Protein AF-A0A1Q9VXJ2-F1 (afdb_monomer_lite)

Sequence (133 aa):
MYPGYPAPPPSTKKKVVAALLAFFLGGTGAHNFYIGNKGCAIAQLIFLIVTWVIVIVGYSLAIAGTGTEMVRTYSGDTYYVDEDADMIIGGGLLAILGYLMMGALWIWTMVEFIMILTSSGRYGRDREGYMLV

Foldseek 3Di:
DDPDDDDDPADPAALVVLLVCLVPVVQQLVSCVSLPVVVVNVVSNVLSVVLVVQLVQLVVQLVVQCDFDWDQDPVRDTDTDHGPVCSNVSSPVSNVVSVVSSVVSVVVSVVVSVCSVVCDDPNQAGPVRHGHD

Structure (mmCIF, N/CA/C/O backbone):
data_AF-A0A1Q9VXJ2-F1
#
_entry.id   AF-A0A1Q9VXJ2-F1
#
loop_
_atom_site.group_PDB
_atom_site.id
_atom_site.type_symbol
_atom_site.label_atom_id
_atom_site.label_alt_id
_atom_site.label_comp_id
_atom_site.label_asym_id
_atom_site.label_entity_id
_atom_site.label_seq_id
_atom_site.pdbx_PDB_ins_code
_atom_site.Cartn_x
_atom_site.Cartn_y
_atom_site.Cartn_z
_atom_site.occupancy
_atom_site.B_iso_or_equiv
_atom_site.auth_seq_id
_atom_site.auth_comp_id
_atom_site.auth_asym_id
_atom_site.auth_atom_id
_atom_site.pdbx_PDB_model_num
ATOM 1 N N . MET A 1 1 ? -19.678 -6.473 43.351 1.00 48.91 1 MET A N 1
ATOM 2 C CA . MET A 1 1 ? -20.138 -5.418 42.422 1.00 48.91 1 MET A CA 1
ATOM 3 C C . MET A 1 1 ? -20.196 -4.130 43.223 1.00 48.91 1 MET A C 1
ATOM 5 O O . MET A 1 1 ? -20.900 -4.123 44.221 1.00 48.91 1 MET A O 1
ATOM 9 N N . TYR A 1 2 ? -19.393 -3.115 42.893 1.00 52.03 2 TYR A N 1
ATOM 10 C CA . TYR A 1 2 ? -19.398 -1.850 43.639 1.00 52.03 2 TYR A CA 1
ATOM 11 C C . TYR A 1 2 ? -20.665 -1.065 43.249 1.00 52.03 2 TYR A C 1
ATOM 13 O O . TYR A 1 2 ? -20.823 -0.769 42.061 1.00 52.03 2 TYR A O 1
ATOM 21 N N . PRO A 1 3 ? -21.588 -0.759 44.177 1.00 62.53 3 PRO A N 1
ATOM 22 C CA . PRO A 1 3 ? -22.745 0.072 43.870 1.00 62.53 3 PRO A CA 1
ATOM 23 C C . PRO A 1 3 ? -22.271 1.515 43.653 1.00 62.53 3 PRO A C 1
ATOM 25 O O . PRO A 1 3 ? -21.675 2.093 44.558 1.00 62.53 3 PRO A O 1
ATOM 28 N N . GLY A 1 4 ? -22.518 2.093 42.472 1.00 69.19 4 GLY A N 1
ATOM 29 C CA . GLY A 1 4 ? -22.418 3.546 42.276 1.00 69.19 4 GLY A CA 1
ATOM 30 C C . GLY A 1 4 ? -21.458 4.073 41.207 1.00 69.19 4 GLY A C 1
ATOM 31 O O . GLY A 1 4 ? -21.346 5.289 41.098 1.00 69.19 4 GLY A O 1
ATOM 32 N N . TYR A 1 5 ? -20.799 3.239 40.394 1.00 60.28 5 TYR A N 1
ATOM 33 C CA . TYR A 1 5 ? -20.117 3.774 39.207 1.00 60.28 5 TYR A CA 1
ATOM 34 C C . TYR A 1 5 ? -21.132 3.915 38.059 1.00 60.28 5 TYR A C 1
ATOM 36 O O . TYR A 1 5 ? -21.711 2.898 37.660 1.00 60.28 5 TYR A O 1
ATOM 44 N N . PRO A 1 6 ? -21.391 5.130 37.537 1.00 61.81 6 PRO A N 1
ATOM 45 C CA . PRO A 1 6 ? -22.205 5.281 36.340 1.00 61.81 6 PRO A CA 1
ATOM 46 C C . PRO A 1 6 ? -21.567 4.469 35.213 1.00 61.81 6 PRO A C 1
ATOM 48 O O . PRO A 1 6 ? -20.341 4.455 35.071 1.00 61.81 6 PRO A O 1
ATOM 51 N N . ALA A 1 7 ? -22.389 3.763 34.431 1.00 63.47 7 ALA A N 1
ATOM 52 C CA . ALA A 1 7 ? -21.898 3.096 33.233 1.00 63.47 7 ALA A CA 1
ATOM 53 C C . ALA A 1 7 ? -21.135 4.137 32.390 1.00 63.47 7 ALA A C 1
ATOM 55 O O . ALA A 1 7 ? -21.670 5.234 32.191 1.00 63.47 7 ALA A O 1
ATOM 56 N N . PRO A 1 8 ? -19.900 3.839 31.938 1.00 60.91 8 PRO A N 1
ATOM 57 C CA . PRO A 1 8 ? -19.153 4.740 31.072 1.00 60.91 8 PRO A CA 1
ATOM 58 C C . PRO A 1 8 ? -20.067 5.176 29.918 1.00 60.91 8 PRO A C 1
ATOM 60 O O . PRO A 1 8 ? -20.708 4.294 29.332 1.00 60.91 8 PRO A O 1
ATOM 63 N N . PRO A 1 9 ? -20.206 6.482 29.620 1.00 61.56 9 PRO A N 1
ATOM 64 C CA . PRO A 1 9 ? -21.082 6.926 28.547 1.00 61.56 9 PRO A CA 1
ATOM 65 C C . PRO A 1 9 ? -20.769 6.161 27.252 1.00 61.56 9 PRO A C 1
ATOM 67 O O . PRO A 1 9 ? -19.601 5.915 26.953 1.00 61.56 9 PRO A O 1
ATOM 70 N N . PRO A 1 10 ? -21.790 5.724 26.496 1.00 60.91 10 PRO A N 1
ATOM 71 C CA . PRO A 1 10 ? -21.563 5.054 25.224 1.00 60.91 10 PRO A CA 1
ATOM 72 C C . PRO A 1 10 ? -20.711 5.944 24.314 1.00 60.91 10 PRO A C 1
ATOM 74 O O . PRO A 1 10 ? -20.933 7.154 24.253 1.00 60.91 10 PRO A O 1
ATOM 77 N N . SER A 1 11 ? -19.749 5.347 23.605 1.00 64.75 11 SER A N 1
ATOM 78 C CA . SER A 1 11 ? -18.901 6.086 22.671 1.00 64.75 11 SER A CA 1
ATOM 79 C C . SER A 1 11 ? -19.758 6.839 21.652 1.00 64.75 11 SER A C 1
ATOM 81 O O . SER A 1 11 ? -20.681 6.278 21.054 1.00 64.75 11 SER A O 1
ATOM 83 N N . THR A 1 12 ? -19.420 8.102 21.393 1.00 67.25 12 THR A N 1
ATOM 84 C CA . THR A 1 12 ? -20.049 8.899 20.328 1.00 67.25 12 THR A CA 1
ATOM 85 C C . THR A 1 12 ? -19.692 8.362 18.932 1.00 67.25 12 THR A C 1
ATOM 87 O O . THR A 1 12 ? -20.361 8.685 17.948 1.00 67.25 12 THR A O 1
ATOM 90 N N . LYS A 1 13 ? -18.651 7.523 18.814 1.00 65.12 13 LYS A N 1
ATOM 91 C CA . LYS A 1 13 ? -18.188 6.966 17.538 1.00 65.12 13 LYS A CA 1
ATOM 92 C C . LYS A 1 13 ? -18.946 5.688 17.182 1.00 65.12 13 LYS A C 1
ATOM 94 O O . LYS A 1 13 ? -19.129 4.802 18.011 1.00 65.12 13 LYS A O 1
ATOM 99 N N . LYS A 1 14 ? -19.365 5.587 15.918 1.00 77.56 14 LYS A N 1
ATOM 100 C CA . LYS A 1 14 ? -20.172 4.468 15.409 1.00 77.56 14 LYS A CA 1
ATOM 101 C C . LYS A 1 14 ? -19.299 3.395 14.771 1.00 77.56 14 LYS A C 1
ATOM 103 O O . LYS A 1 14 ? -18.489 3.700 13.893 1.00 77.56 14 LYS A O 1
ATOM 108 N N . LYS A 1 15 ? -19.534 2.131 15.135 1.00 77.88 15 LYS A N 1
ATOM 109 C CA . LYS A 1 15 ? -18.842 0.963 14.549 1.00 77.88 15 LYS A CA 1
ATOM 110 C C . LYS A 1 15 ? -19.021 0.860 13.040 1.00 77.88 15 LYS A C 1
ATOM 112 O O . LYS A 1 15 ? -18.073 0.583 12.314 1.00 77.88 15 LYS A O 1
ATOM 117 N N . VAL A 1 16 ? -20.235 1.135 12.569 1.00 82.19 16 VAL A N 1
ATOM 118 C CA . VAL A 1 16 ? -20.591 1.042 11.147 1.00 82.19 16 VAL A CA 1
ATOM 119 C C . VAL A 1 16 ? -19.761 2.009 10.304 1.00 82.19 16 VAL A C 1
ATOM 121 O O . VAL A 1 16 ? -19.263 1.624 9.254 1.00 82.19 16 VAL A O 1
ATOM 124 N N . VAL A 1 17 ? -19.536 3.236 10.785 1.00 84.06 17 VAL A N 1
ATOM 125 C CA . VAL A 1 17 ? -18.710 4.225 10.073 1.00 84.06 17 VAL A CA 1
ATOM 126 C C . VAL A 1 17 ? -17.261 3.748 9.982 1.00 84.06 17 VAL A C 1
ATOM 128 O O . VAL A 1 17 ? -16.656 3.838 8.918 1.00 84.06 17 VAL A O 1
ATOM 131 N N . ALA A 1 18 ? -16.722 3.177 11.062 1.00 84.81 18 ALA A N 1
ATOM 132 C CA . ALA A 1 18 ? -15.377 2.610 11.066 1.00 84.81 18 ALA A CA 1
ATOM 133 C C . ALA A 1 18 ? -15.242 1.411 10.108 1.00 84.81 18 ALA A C 1
ATOM 135 O O . ALA A 1 18 ? -14.252 1.316 9.388 1.00 84.81 18 ALA A O 1
ATOM 136 N N . ALA A 1 19 ? -16.245 0.530 10.062 1.00 84.00 19 ALA A N 1
ATOM 137 C CA . ALA A 1 19 ? -16.269 -0.625 9.168 1.00 84.00 19 ALA A CA 1
ATOM 138 C C . ALA A 1 19 ? -16.373 -0.204 7.693 1.00 84.00 19 ALA A C 1
ATOM 140 O O . ALA A 1 19 ? -15.625 -0.702 6.857 1.00 84.00 19 ALA A O 1
ATOM 141 N N . LEU A 1 20 ? -17.239 0.763 7.373 1.00 84.81 20 LEU A N 1
ATOM 142 C CA . LEU A 1 20 ? -17.337 1.328 6.024 1.00 84.81 20 LEU A CA 1
ATOM 143 C C . LEU A 1 20 ? -16.018 1.982 5.600 1.00 84.81 20 LEU A C 1
ATOM 145 O O . LEU A 1 20 ? -15.554 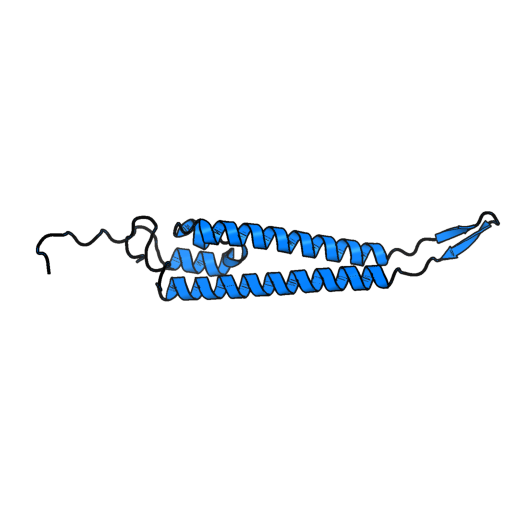1.766 4.483 1.00 84.81 20 LEU A O 1
ATOM 149 N N . LEU A 1 21 ? -15.375 2.726 6.504 1.00 84.50 21 LEU A N 1
ATOM 150 C CA . LEU A 1 21 ? -14.083 3.350 6.230 1.00 84.50 21 LEU A CA 1
ATOM 151 C C . LEU A 1 21 ? -12.975 2.305 6.028 1.00 84.50 21 LEU A C 1
ATOM 153 O O . LEU A 1 21 ? -12.123 2.492 5.168 1.00 84.50 21 LEU A O 1
ATOM 157 N N . ALA A 1 22 ? -13.009 1.189 6.759 1.00 85.06 22 ALA A N 1
ATOM 158 C CA . ALA A 1 22 ? -12.068 0.085 6.577 1.00 85.06 22 ALA A CA 1
ATOM 159 C C . ALA A 1 22 ? -12.309 -0.681 5.264 1.00 85.06 22 ALA A C 1
ATOM 161 O O . ALA A 1 22 ? -11.355 -1.133 4.643 1.00 85.06 22 ALA A O 1
ATO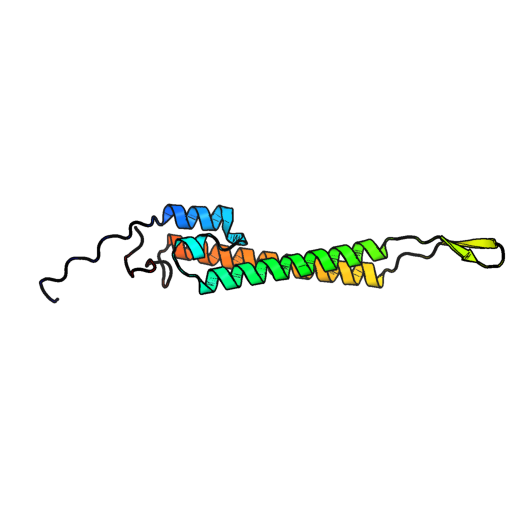M 162 N N . PHE A 1 23 ? -13.555 -0.797 4.798 1.00 83.44 23 PHE A N 1
ATOM 163 C CA . PHE A 1 23 ? -13.861 -1.450 3.523 1.00 83.44 23 PHE A CA 1
ATOM 164 C C . PHE A 1 23 ? -13.476 -0.583 2.314 1.00 83.44 23 PHE A C 1
ATOM 166 O O . PHE A 1 23 ? -12.792 -1.050 1.410 1.00 83.44 23 PHE A O 1
ATOM 173 N N . PHE A 1 24 ? -13.879 0.693 2.302 1.00 81.25 24 PHE A N 1
ATOM 174 C CA . PHE A 1 24 ? -13.643 1.586 1.160 1.00 81.25 24 PHE A CA 1
ATOM 175 C C . PHE A 1 24 ? -12.263 2.251 1.170 1.00 81.25 24 PHE A C 1
ATOM 177 O O . PHE A 1 24 ? -11.729 2.581 0.115 1.00 81.25 24 PHE A O 1
ATOM 184 N N . LEU A 1 25 ? -11.684 2.461 2.352 1.00 80.12 25 LEU A N 1
ATOM 185 C CA . LEU A 1 25 ? -10.436 3.199 2.549 1.00 80.12 25 LEU A CA 1
ATOM 186 C C . LEU A 1 25 ? -9.397 2.391 3.340 1.00 80.12 25 LEU A C 1
ATOM 188 O O . LEU A 1 25 ? -8.394 2.958 3.783 1.00 80.12 25 LEU A O 1
ATOM 192 N N . GLY A 1 26 ? -9.601 1.076 3.483 1.00 73.69 26 GLY A N 1
ATOM 193 C CA . GLY A 1 26 ? -8.724 0.180 4.241 1.00 73.69 26 GLY A CA 1
ATOM 194 C C . GLY A 1 26 ? -7.271 0.290 3.819 1.00 73.69 26 GLY A C 1
ATOM 195 O O . GLY A 1 26 ? -6.404 0.439 4.675 1.00 73.69 26 GLY A O 1
ATOM 196 N N . GLY A 1 27 ? -7.017 0.376 2.510 1.00 75.62 27 GLY A N 1
ATOM 197 C CA . GLY A 1 27 ? -5.673 0.536 1.954 1.00 75.62 27 GLY A CA 1
ATOM 198 C C . GLY A 1 27 ? -4.884 1.742 2.492 1.00 75.62 27 GLY A C 1
ATOM 199 O O . GLY A 1 27 ? -3.661 1.742 2.451 1.00 75.62 27 GLY A O 1
ATOM 200 N N . THR A 1 28 ? -5.561 2.759 3.031 1.00 80.56 28 THR A N 1
ATOM 201 C CA . THR A 1 28 ? -4.925 3.974 3.574 1.00 80.56 28 THR A CA 1
ATOM 202 C C . THR A 1 28 ? -4.786 3.978 5.098 1.00 80.56 28 THR A C 1
ATOM 204 O O . THR A 1 28 ? -4.070 4.817 5.641 1.00 80.56 28 THR A O 1
ATOM 207 N N . GLY A 1 29 ? -5.482 3.083 5.807 1.00 80.12 29 GLY A N 1
ATOM 208 C CA . GLY A 1 29 ? -5.521 3.067 7.27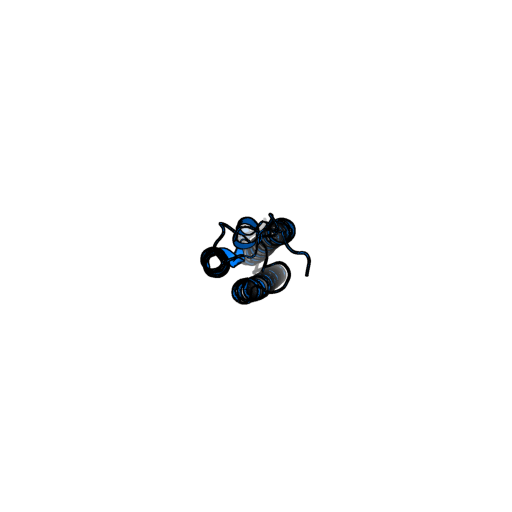3 1.00 80.12 29 GLY A CA 1
ATOM 209 C C . GLY A 1 29 ? -6.390 4.155 7.919 1.00 80.12 29 GLY A C 1
ATOM 210 O O . GLY A 1 29 ? -6.295 4.393 9.127 1.00 80.12 29 GLY A O 1
ATOM 211 N N . ALA A 1 30 ? -7.263 4.825 7.159 1.00 82.44 30 ALA A N 1
ATOM 212 C CA . ALA A 1 30 ? -8.134 5.887 7.673 1.00 82.44 30 ALA A CA 1
ATOM 213 C C . ALA A 1 30 ? -9.073 5.426 8.807 1.00 82.44 30 ALA A C 1
ATOM 215 O O . ALA A 1 30 ? -9.352 6.190 9.736 1.00 82.44 30 ALA A O 1
ATOM 216 N N . HIS A 1 31 ? -9.513 4.164 8.790 1.00 85.88 31 HIS A N 1
ATOM 217 C CA . HIS A 1 31 ? -10.304 3.565 9.873 1.00 85.88 31 HIS A CA 1
ATOM 218 C C . HIS A 1 31 ? -9.553 3.538 11.201 1.00 85.88 31 HIS A C 1
ATOM 220 O O . HIS A 1 31 ? -10.132 3.856 12.237 1.00 85.88 31 HIS A O 1
ATOM 226 N N . ASN A 1 32 ? -8.250 3.267 11.184 1.00 84.31 32 ASN A N 1
ATOM 227 C CA . ASN A 1 32 ? -7.434 3.272 12.393 1.00 84.31 32 ASN A CA 1
ATOM 228 C C . ASN A 1 32 ? -7.292 4.687 12.982 1.00 84.31 32 ASN A C 1
ATOM 230 O O . ASN A 1 32 ? -7.340 4.851 14.205 1.00 84.31 32 ASN A O 1
ATOM 234 N N . PHE A 1 33 ? -7.229 5.727 12.143 1.00 84.50 33 PHE A N 1
ATOM 235 C CA . PHE A 1 33 ? -7.289 7.121 12.604 1.00 84.50 33 PHE A CA 1
ATOM 236 C C . PHE A 1 33 ? -8.653 7.482 13.206 1.00 84.50 33 PHE A C 1
ATOM 238 O O . PHE A 1 33 ? -8.704 8.154 14.239 1.00 84.50 33 PHE A O 1
ATOM 245 N N . TYR A 1 34 ? -9.749 6.999 12.611 1.00 81.31 34 TYR A N 1
ATOM 246 C CA . TYR A 1 34 ? -11.108 7.262 13.089 1.00 81.31 34 TYR A CA 1
ATOM 247 C C . TYR A 1 34 ? -11.341 6.711 14.503 1.00 81.31 34 TYR A C 1
ATOM 249 O O . TYR A 1 34 ? -11.884 7.409 15.365 1.00 81.31 34 TYR A O 1
ATOM 257 N N . ILE A 1 35 ? -10.870 5.493 14.773 1.00 80.12 35 ILE A N 1
ATOM 258 C CA . ILE A 1 35 ? -11.052 4.813 16.066 1.00 80.12 35 ILE A CA 1
ATOM 259 C C . ILE A 1 35 ? -10.009 5.283 17.105 1.00 80.12 35 ILE A C 1
ATOM 261 O O . ILE A 1 35 ? -10.186 5.106 18.307 1.00 80.12 35 ILE A O 1
ATOM 265 N N . GLY A 1 36 ? -8.948 5.970 16.662 1.00 76.19 36 GLY A N 1
ATOM 266 C CA . GLY A 1 36 ? -7.905 6.543 17.520 1.00 76.19 36 GLY A CA 1
ATOM 267 C C . GLY A 1 36 ? -6.668 5.657 17.699 1.00 76.19 36 GLY A C 1
ATOM 268 O O . GLY A 1 36 ? -5.778 6.008 18.478 1.00 76.19 36 GLY A O 1
ATOM 269 N N . ASN A 1 37 ? -6.565 4.557 16.951 1.00 80.19 37 ASN A N 1
ATOM 270 C CA . ASN A 1 37 ? -5.421 3.650 16.939 1.00 80.19 37 ASN A CA 1
ATOM 271 C C . ASN A 1 37 ? -4.314 4.158 15.992 1.00 80.19 37 ASN A C 1
ATOM 273 O O . ASN A 1 37 ? -4.080 3.626 14.907 1.00 80.19 37 ASN A O 1
ATOM 277 N N . LYS A 1 38 ? -3.624 5.226 16.408 1.00 80.19 38 LYS A N 1
ATOM 278 C CA . LYS A 1 38 ? -2.645 5.940 15.564 1.00 80.19 38 LYS A CA 1
ATOM 279 C C . LYS A 1 38 ? -1.428 5.098 15.173 1.00 80.19 38 LYS A C 1
ATOM 281 O O . LYS A 1 38 ? -0.875 5.315 14.104 1.00 80.19 38 LYS A O 1
ATOM 286 N N . GLY A 1 39 ? -1.007 4.160 16.025 1.00 79.88 39 GLY A N 1
ATOM 287 C CA . GLY A 1 39 ? 0.178 3.333 15.771 1.00 79.88 39 GLY A CA 1
ATOM 288 C C . GLY A 1 39 ? 0.007 2.456 14.530 1.00 79.88 39 GLY A C 1
ATOM 289 O O . GLY A 1 39 ? 0.818 2.528 13.609 1.00 79.88 39 GLY A O 1
ATOM 290 N N . CYS A 1 40 ? -1.093 1.697 14.467 1.00 83.75 40 CYS A N 1
ATOM 291 C CA . CYS A 1 40 ? -1.424 0.881 13.294 1.00 83.75 40 CYS A CA 1
ATOM 292 C C . CYS A 1 40 ? -1.692 1.744 12.052 1.00 83.75 40 CYS A C 1
ATOM 294 O O . CYS A 1 40 ? -1.256 1.384 10.964 1.00 83.75 40 CYS A O 1
ATOM 296 N N . ALA A 1 41 ? -2.331 2.906 12.220 1.00 85.06 41 ALA A N 1
ATOM 297 C CA . ALA A 1 41 ? -2.618 3.818 11.115 1.00 85.06 41 ALA A CA 1
ATOM 298 C C . ALA A 1 41 ? -1.340 4.356 10.439 1.00 85.06 41 ALA A C 1
ATOM 300 O O . ALA A 1 41 ? -1.225 4.354 9.216 1.00 85.06 41 ALA A O 1
ATOM 301 N N . ILE A 1 42 ? -0.348 4.773 11.235 1.00 88.75 42 ILE A N 1
ATOM 302 C CA . ILE A 1 42 ? 0.941 5.261 10.721 1.00 88.75 42 ILE A CA 1
ATOM 303 C C . ILE A 1 42 ? 1.732 4.122 10.069 1.00 88.75 42 ILE A C 1
ATOM 305 O O . ILE A 1 42 ? 2.298 4.316 8.996 1.00 88.75 42 ILE A O 1
ATOM 309 N N . ALA A 1 43 ? 1.745 2.932 10.677 1.00 90.25 43 ALA A N 1
ATOM 310 C CA . ALA A 1 43 ? 2.416 1.769 10.100 1.00 90.25 43 ALA A CA 1
ATOM 311 C C . ALA A 1 43 ? 1.841 1.407 8.719 1.00 90.25 43 ALA A C 1
ATOM 313 O O . ALA A 1 43 ? 2.604 1.177 7.784 1.00 90.25 43 ALA A O 1
ATOM 314 N N . GLN A 1 44 ? 0.513 1.430 8.571 1.00 90.94 44 GLN A N 1
ATOM 315 C CA . GLN A 1 44 ? -0.153 1.199 7.287 1.00 90.94 44 GLN A CA 1
ATOM 316 C C . GLN A 1 44 ? 0.185 2.266 6.252 1.00 90.94 44 GLN A C 1
ATOM 318 O O . GLN A 1 44 ? 0.452 1.925 5.105 1.00 90.94 44 GLN A O 1
ATOM 323 N N . LEU A 1 45 ? 0.235 3.538 6.651 1.00 91.62 45 LEU A N 1
ATOM 324 C CA . LEU A 1 45 ? 0.592 4.618 5.738 1.00 91.62 45 LEU A CA 1
ATOM 325 C C . LEU A 1 45 ? 2.033 4.478 5.227 1.00 91.62 45 LEU A C 1
ATOM 327 O O . LEU A 1 45 ? 2.275 4.604 4.030 1.00 91.62 45 LEU A O 1
ATOM 331 N N . ILE A 1 46 ? 2.986 4.173 6.114 1.00 93.38 46 ILE A N 1
ATOM 332 C CA . ILE A 1 46 ? 4.385 3.938 5.728 1.00 93.38 46 ILE A CA 1
ATOM 333 C C . ILE A 1 46 ? 4.476 2.728 4.799 1.00 93.38 46 ILE A C 1
ATOM 335 O O . ILE A 1 46 ? 5.116 2.811 3.754 1.00 93.38 46 ILE A O 1
ATOM 339 N N . PHE A 1 47 ? 3.807 1.625 5.142 1.00 93.00 47 PHE A N 1
ATOM 340 C CA . PHE A 1 47 ? 3.809 0.421 4.315 1.00 93.00 47 PHE A CA 1
ATOM 341 C C . PHE A 1 47 ? 3.213 0.690 2.927 1.00 93.00 47 PHE A C 1
ATOM 343 O O . PHE A 1 47 ? 3.775 0.253 1.924 1.00 93.00 47 PHE A O 1
ATOM 350 N N . LEU A 1 48 ? 2.122 1.459 2.849 1.00 92.81 48 LEU A N 1
ATOM 351 C CA . LEU A 1 48 ? 1.510 1.882 1.591 1.00 92.81 48 LEU A CA 1
ATOM 352 C C . LEU A 1 48 ? 2.497 2.696 0.743 1.00 92.81 48 LEU A C 1
ATOM 354 O O . LEU A 1 48 ? 2.693 2.382 -0.428 1.00 92.81 48 LEU A O 1
ATOM 358 N N . ILE A 1 49 ? 3.143 3.707 1.331 1.00 95.12 49 ILE A N 1
ATOM 359 C CA . ILE A 1 49 ? 4.115 4.559 0.628 1.00 95.12 49 ILE A CA 1
ATOM 360 C C . ILE A 1 49 ? 5.286 3.721 0.106 1.00 95.12 49 ILE A C 1
ATOM 362 O O . ILE A 1 49 ? 5.631 3.817 -1.068 1.00 95.12 49 ILE A O 1
ATOM 366 N N . VAL A 1 50 ? 5.865 2.865 0.951 1.00 96.25 50 VAL A N 1
ATOM 367 C CA . VAL A 1 50 ? 6.970 1.974 0.567 1.00 96.25 50 VAL A CA 1
ATOM 368 C C . VAL A 1 50 ? 6.551 1.050 -0.576 1.00 96.25 50 VAL A C 1
ATOM 370 O O . VAL A 1 50 ? 7.295 0.890 -1.540 1.00 96.25 50 VAL A O 1
ATOM 373 N N . THR A 1 51 ? 5.341 0.494 -0.510 1.00 95.00 51 THR A N 1
ATOM 374 C CA . THR A 1 51 ? 4.802 -0.372 -1.565 1.00 95.00 51 THR A CA 1
ATOM 375 C C . THR A 1 51 ? 4.698 0.375 -2.895 1.00 95.00 51 THR A C 1
ATOM 377 O O . THR A 1 51 ? 5.160 -0.131 -3.915 1.00 95.00 51 THR A O 1
ATOM 380 N N . TRP A 1 52 ? 4.164 1.600 -2.898 1.00 95.81 52 TRP A N 1
ATOM 381 C CA . TRP A 1 52 ? 4.086 2.416 -4.113 1.00 95.81 52 TRP A CA 1
ATOM 382 C C . TRP A 1 52 ? 5.460 2.769 -4.680 1.00 95.81 52 TRP A C 1
ATOM 384 O O . TRP A 1 52 ? 5.638 2.703 -5.892 1.00 95.81 52 TRP A O 1
ATOM 394 N N . VAL A 1 53 ? 6.442 3.088 -3.832 1.00 97.56 53 VAL A N 1
ATOM 395 C CA . VAL A 1 53 ? 7.818 3.350 -4.281 1.00 97.56 53 VAL A CA 1
ATOM 396 C C . VAL A 1 53 ? 8.402 2.123 -4.978 1.00 97.56 53 VAL A C 1
ATOM 398 O O . VAL A 1 53 ? 8.926 2.250 -6.080 1.00 97.56 53 VAL A O 1
ATOM 401 N N . ILE A 1 54 ? 8.264 0.932 -4.390 1.00 97.06 54 ILE A N 1
ATOM 402 C CA . ILE A 1 54 ? 8.770 -0.318 -4.979 1.00 97.06 54 ILE A CA 1
ATOM 403 C C . ILE A 1 54 ? 8.101 -0.601 -6.329 1.00 97.06 54 ILE A C 1
ATOM 405 O O . ILE A 1 54 ? 8.792 -0.915 -7.296 1.00 97.06 54 ILE A O 1
ATOM 409 N N . VAL A 1 55 ? 6.775 -0.446 -6.419 1.00 97.00 55 VAL A N 1
ATOM 410 C CA . VAL A 1 55 ? 6.027 -0.649 -7.671 1.00 97.00 55 VAL A CA 1
ATOM 411 C C . VAL A 1 55 ? 6.479 0.339 -8.748 1.00 97.00 55 VAL A C 1
ATOM 413 O O . VAL A 1 55 ? 6.766 -0.076 -9.868 1.00 97.00 55 VAL A O 1
ATOM 416 N N . ILE A 1 56 ? 6.585 1.631 -8.419 1.00 97.38 56 ILE A N 1
ATOM 417 C CA . ILE A 1 56 ? 7.009 2.673 -9.367 1.00 97.38 56 ILE A CA 1
ATOM 418 C C . ILE A 1 56 ? 8.430 2.400 -9.862 1.00 97.38 56 ILE A C 1
ATOM 420 O O . ILE A 1 56 ? 8.672 2.447 -11.066 1.00 97.38 56 ILE A O 1
ATOM 424 N N . VAL A 1 57 ? 9.354 2.073 -8.955 1.00 97.56 57 VAL A N 1
ATOM 425 C CA . VAL A 1 57 ? 10.740 1.756 -9.321 1.00 97.56 57 VAL A CA 1
ATOM 426 C C . VAL A 1 57 ? 10.783 0.515 -10.214 1.00 97.56 57 VAL A C 1
ATOM 428 O O . VAL A 1 57 ? 11.399 0.565 -11.276 1.00 97.56 57 VAL A O 1
ATOM 431 N N . GLY A 1 58 ? 10.069 -0.555 -9.854 1.00 96.75 58 GLY A N 1
ATOM 432 C CA . GLY A 1 58 ? 9.989 -1.777 -10.658 1.00 96.75 58 GLY A CA 1
ATOM 433 C C . GLY A 1 58 ? 9.486 -1.521 -12.077 1.00 96.75 58 GLY A C 1
ATOM 434 O O . GLY A 1 58 ? 10.147 -1.897 -13.043 1.00 96.75 58 GLY A O 1
ATOM 435 N N . TYR A 1 59 ? 8.374 -0.795 -12.221 1.00 95.69 59 TYR A N 1
ATOM 436 C CA . TYR A 1 59 ? 7.857 -0.425 -13.540 1.00 95.69 59 TYR A CA 1
ATOM 437 C C . TYR A 1 59 ? 8.803 0.487 -14.317 1.00 95.69 59 TYR A C 1
ATOM 439 O O . TYR A 1 59 ? 8.967 0.293 -15.517 1.00 95.69 59 TYR A O 1
ATOM 447 N N . SER A 1 60 ? 9.441 1.460 -13.660 1.00 94.81 60 SER A N 1
ATOM 448 C CA . SER A 1 60 ? 10.365 2.372 -14.341 1.00 94.81 60 SER A CA 1
ATOM 449 C C . SER A 1 60 ? 11.579 1.641 -14.917 1.00 94.81 60 SER A C 1
ATOM 451 O O . SER A 1 60 ? 11.942 1.893 -16.062 1.00 94.81 60 SER A O 1
ATOM 453 N N . LEU A 1 61 ? 12.144 0.683 -14.173 1.00 94.06 61 LEU A N 1
ATOM 454 C CA . LEU A 1 61 ? 13.230 -0.174 -14.647 1.00 94.06 61 LEU A CA 1
ATOM 455 C C . LEU A 1 61 ? 12.756 -1.079 -15.785 1.00 94.06 61 LEU A C 1
ATOM 457 O O . LEU A 1 61 ? 13.417 -1.162 -16.816 1.00 94.06 61 LEU A O 1
ATOM 461 N N . ALA A 1 62 ? 11.580 -1.697 -15.637 1.00 93.25 62 ALA A N 1
ATOM 462 C CA . ALA A 1 62 ? 11.046 -2.581 -16.665 1.00 93.25 62 ALA A CA 1
ATOM 463 C C . ALA A 1 62 ? 10.829 -1.848 -17.997 1.00 93.25 62 ALA A C 1
ATOM 465 O O . ALA A 1 62 ? 11.174 -2.371 -19.048 1.00 93.25 62 ALA A O 1
ATOM 466 N N . ILE A 1 63 ? 10.302 -0.621 -17.950 1.00 91.62 63 ILE A N 1
ATOM 467 C CA . ILE A 1 63 ? 10.083 0.212 -19.138 1.00 91.62 63 ILE A CA 1
ATOM 468 C C . ILE A 1 63 ? 11.413 0.702 -19.715 1.00 91.62 63 ILE A C 1
ATOM 470 O O . ILE A 1 63 ? 11.583 0.678 -20.931 1.00 91.62 63 ILE A O 1
ATOM 474 N N . ALA A 1 64 ? 12.368 1.110 -18.874 1.00 89.94 64 ALA A N 1
ATOM 475 C CA . ALA A 1 64 ? 13.680 1.556 -19.339 1.00 89.94 64 ALA A CA 1
ATOM 476 C C . ALA A 1 64 ? 14.397 0.482 -20.176 1.00 89.94 64 ALA A C 1
ATOM 478 O O . ALA A 1 64 ? 15.089 0.827 -21.125 1.00 89.94 64 ALA A O 1
ATOM 479 N N . GLY A 1 65 ? 14.180 -0.804 -19.876 1.00 88.38 65 GLY A N 1
ATOM 480 C CA . GLY A 1 65 ? 14.816 -1.909 -20.605 1.00 88.38 65 GLY A CA 1
ATOM 481 C C . GLY A 1 65 ? 14.230 -2.177 -21.991 1.00 88.38 65 GLY A C 1
ATOM 482 O O . GLY A 1 65 ? 14.829 -2.917 -22.760 1.00 88.38 65 GLY A O 1
ATOM 483 N N . THR A 1 66 ? 13.084 -1.571 -22.324 1.00 86.12 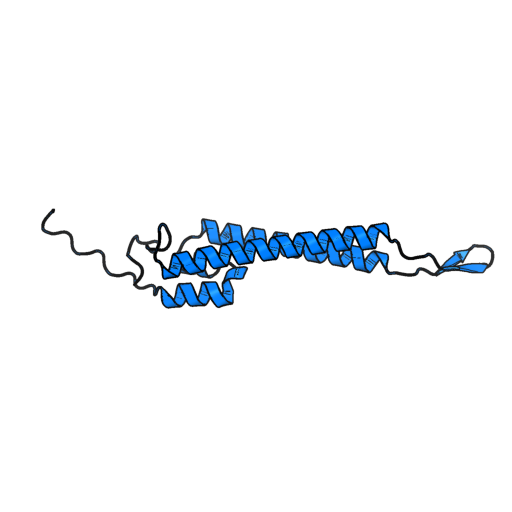66 THR A N 1
ATOM 484 C CA . THR A 1 66 ? 12.394 -1.757 -23.619 1.00 86.12 66 THR A CA 1
ATOM 485 C C . THR A 1 66 ? 12.844 -0.781 -24.710 1.00 86.12 66 THR A C 1
ATOM 487 O O . THR A 1 66 ? 12.368 -0.854 -25.842 1.00 86.12 66 THR A O 1
ATOM 490 N N . GLY A 1 67 ? 13.719 0.177 -24.391 1.00 76.81 67 GLY A N 1
A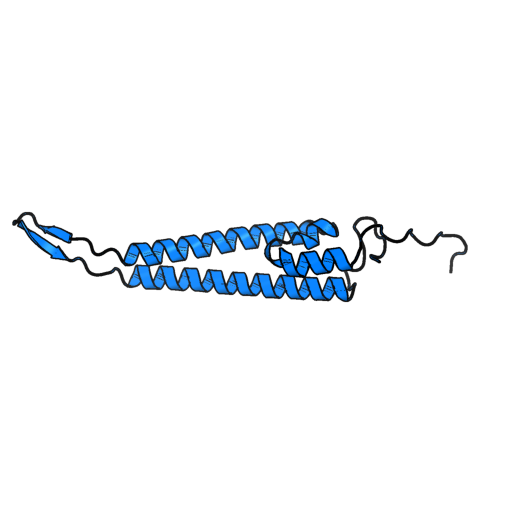TOM 491 C CA . GLY A 1 67 ? 14.182 1.167 -25.359 1.00 76.81 67 GLY A CA 1
ATOM 492 C C . GLY A 1 67 ? 15.149 0.560 -26.374 1.00 76.81 67 GLY A C 1
ATOM 493 O O . GLY A 1 67 ? 16.270 0.223 -26.021 1.00 76.81 67 GLY A O 1
ATOM 494 N N . THR A 1 68 ? 14.756 0.476 -27.647 1.00 68.62 68 THR A N 1
ATOM 495 C CA . THR A 1 68 ? 15.693 0.147 -28.733 1.00 68.62 68 THR A CA 1
ATOM 496 C C . THR A 1 68 ? 16.468 1.400 -29.133 1.00 68.62 68 THR A C 1
ATOM 498 O O . THR A 1 68 ? 15.915 2.305 -29.771 1.00 68.62 68 THR A O 1
ATOM 501 N N . GLU A 1 69 ? 17.745 1.475 -28.773 1.00 74.50 69 GLU A N 1
ATOM 502 C CA . GLU A 1 69 ? 18.606 2.591 -29.161 1.00 74.50 69 GLU A CA 1
ATOM 503 C C . GLU A 1 69 ? 19.290 2.308 -30.507 1.00 74.50 69 GLU A C 1
ATOM 505 O O . GLU A 1 69 ? 19.877 1.250 -30.727 1.00 74.50 69 GLU A O 1
ATOM 510 N N . MET A 1 70 ? 19.221 3.262 -31.443 1.00 72.44 70 MET A N 1
ATOM 511 C CA . MET A 1 70 ? 20.005 3.208 -32.681 1.00 72.44 70 MET A CA 1
ATOM 512 C C . MET A 1 70 ? 21.375 3.838 -32.440 1.00 72.44 70 MET A C 1
ATOM 514 O O . MET A 1 70 ? 21.493 5.063 -32.353 1.00 72.44 70 MET A O 1
ATOM 518 N N . VAL A 1 71 ? 22.421 3.017 -32.386 1.00 80.56 71 VAL A N 1
ATOM 519 C CA . VAL A 1 71 ? 23.798 3.495 -32.230 1.00 80.56 71 VAL A CA 1
ATOM 520 C C . VAL A 1 71 ? 24.429 3.664 -33.608 1.00 80.56 71 VAL A C 1
ATOM 522 O O . VAL A 1 71 ? 24.564 2.711 -34.380 1.00 80.56 71 VAL A O 1
ATOM 525 N N . ARG A 1 72 ? 24.832 4.900 -33.933 1.00 85.88 72 ARG A N 1
ATOM 526 C CA . ARG A 1 72 ? 25.651 5.185 -35.119 1.00 85.88 72 ARG A CA 1
ATOM 527 C C . ARG A 1 72 ? 27.118 4.986 -34.787 1.00 85.88 72 ARG A C 1
ATOM 529 O O . ARG A 1 72 ? 27.662 5.650 -33.909 1.00 85.88 72 ARG A O 1
ATOM 536 N N . THR A 1 73 ? 27.763 4.102 -35.531 1.00 82.06 73 THR A N 1
ATOM 537 C CA . THR A 1 73 ? 29.210 3.917 -35.461 1.00 82.06 73 THR A CA 1
ATOM 538 C C . THR A 1 73 ? 29.912 5.047 -36.211 1.00 82.06 73 THR A C 1
ATOM 540 O O . THR A 1 73 ? 29.354 5.653 -37.125 1.00 82.06 73 THR A O 1
ATOM 543 N N . TYR A 1 74 ? 31.171 5.309 -35.861 1.00 83.25 74 TYR A N 1
ATOM 544 C CA . TYR A 1 74 ? 32.015 6.310 -36.524 1.00 83.25 74 TYR A CA 1
ATOM 545 C C . TYR A 1 74 ? 32.129 6.104 -38.050 1.00 83.25 74 TYR A C 1
ATOM 547 O O . TYR A 1 74 ? 32.294 7.063 -38.796 1.00 83.25 74 TYR A O 1
ATOM 555 N N . SER A 1 75 ? 31.982 4.858 -38.520 1.00 88.38 75 SER A N 1
ATOM 556 C CA . SER A 1 75 ? 31.980 4.490 -39.944 1.00 88.38 75 SER A CA 1
ATOM 557 C C . SER A 1 75 ? 30.668 4.818 -40.682 1.00 88.38 75 SER A C 1
ATOM 559 O O . SER A 1 75 ? 30.580 4.586 -41.882 1.00 88.38 75 SER A O 1
ATOM 561 N N . GLY A 1 76 ? 29.646 5.343 -39.995 1.00 85.69 76 GLY A N 1
ATOM 562 C CA . GLY A 1 76 ? 28.342 5.686 -40.578 1.00 85.69 76 GLY A CA 1
ATOM 563 C C . GLY A 1 76 ? 27.293 4.568 -40.524 1.00 85.69 76 GLY A C 1
ATOM 564 O O . GLY A 1 76 ? 26.110 4.844 -40.725 1.00 85.69 76 GLY A O 1
ATOM 565 N N . ASP A 1 77 ? 27.691 3.341 -40.185 1.00 87.56 77 ASP A N 1
ATOM 566 C CA . ASP A 1 77 ? 26.769 2.214 -40.027 1.00 87.56 77 ASP A CA 1
ATOM 567 C C . ASP A 1 77 ? 25.937 2.354 -38.747 1.00 87.56 77 ASP A C 1
ATOM 569 O O . ASP A 1 77 ? 26.439 2.762 -37.692 1.00 87.56 77 ASP A O 1
ATOM 573 N N . THR A 1 78 ? 24.648 2.026 -38.844 1.00 84.19 78 THR A N 1
ATOM 574 C CA . THR A 1 78 ? 23.698 2.126 -37.729 1.00 84.19 78 THR A CA 1
ATOM 575 C C . THR A 1 78 ? 23.301 0.726 -37.287 1.00 84.19 78 THR A C 1
ATOM 577 O O . THR A 1 78 ? 22.842 -0.062 -38.110 1.00 84.19 78 THR A O 1
ATOM 580 N N . TYR A 1 79 ? 23.466 0.434 -36.000 1.00 79.00 79 TYR A N 1
ATOM 581 C CA . TYR A 1 79 ? 23.071 -0.835 -35.398 1.00 79.00 79 TYR A CA 1
ATOM 582 C C . TYR A 1 79 ? 21.963 -0.591 -34.376 1.00 79.00 79 TYR A C 1
ATOM 584 O O . TYR A 1 79 ? 21.988 0.408 -33.651 1.00 79.00 79 TYR A O 1
ATOM 592 N N . TYR A 1 80 ? 20.989 -1.496 -34.338 1.00 76.88 80 TYR A N 1
ATOM 593 C CA . TYR A 1 80 ? 19.993 -1.537 -33.274 1.00 76.88 80 TYR A CA 1
ATOM 594 C C . TYR A 1 80 ? 20.619 -2.220 -32.059 1.00 76.88 80 TYR A C 1
ATOM 596 O O . TYR A 1 80 ? 21.194 -3.300 -32.193 1.00 76.88 80 TYR A O 1
ATOM 604 N N . VAL A 1 81 ? 20.542 -1.574 -30.900 1.00 73.12 81 VAL A N 1
ATOM 605 C CA . VAL A 1 81 ? 20.839 -2.206 -29.615 1.00 73.12 81 VAL A CA 1
ATOM 606 C C . VAL A 1 81 ? 19.561 -2.906 -29.161 1.00 73.12 81 VAL A C 1
ATOM 608 O O . VAL A 1 81 ? 18.501 -2.276 -29.109 1.00 73.12 81 VAL A O 1
ATOM 611 N N . ASP A 1 82 ? 19.661 -4.214 -28.931 1.00 72.50 82 ASP A N 1
ATOM 612 C CA . ASP A 1 82 ? 18.556 -5.044 -28.448 1.00 72.50 82 ASP A CA 1
ATOM 613 C C . ASP A 1 82 ? 18.150 -4.667 -27.017 1.00 72.50 82 ASP A C 1
ATOM 615 O O . ASP A 1 82 ? 18.917 -4.065 -26.268 1.00 72.50 82 ASP A O 1
ATOM 619 N N . GLU A 1 83 ? 16.925 -5.042 -26.654 1.00 80.38 83 GLU A N 1
ATOM 620 C CA . GLU A 1 83 ? 16.325 -4.826 -25.338 1.00 80.38 83 GLU A CA 1
ATOM 621 C C . GLU A 1 83 ? 17.191 -5.405 -24.201 1.00 80.38 83 GLU A C 1
ATOM 623 O O . GLU A 1 83 ? 17.628 -6.561 -24.250 1.00 80.38 83 GLU A O 1
ATOM 628 N N . ASP A 1 84 ? 17.373 -4.637 -23.123 1.00 85.75 84 ASP A N 1
ATOM 629 C CA . ASP A 1 84 ? 18.104 -5.075 -21.929 1.00 85.75 84 ASP A CA 1
ATOM 630 C C . ASP A 1 84 ? 17.228 -6.026 -21.090 1.00 85.75 84 ASP A C 1
ATOM 632 O O . ASP A 1 84 ? 16.608 -5.636 -20.091 1.00 85.75 84 ASP A O 1
ATOM 636 N N . ALA A 1 85 ? 17.168 -7.299 -21.494 1.00 87.50 85 ALA A N 1
ATOM 637 C CA . ALA A 1 85 ? 16.291 -8.318 -20.904 1.00 87.50 85 ALA A CA 1
ATOM 638 C C . ALA A 1 85 ? 16.436 -8.452 -19.375 1.00 87.50 85 ALA A C 1
ATOM 640 O O . ALA A 1 85 ? 15.440 -8.628 -18.669 1.00 87.50 85 ALA A O 1
ATOM 641 N N . ASP A 1 86 ? 17.651 -8.306 -18.841 1.00 92.44 86 ASP A N 1
ATOM 642 C CA . ASP A 1 86 ? 17.910 -8.365 -17.399 1.00 92.44 86 ASP A CA 1
ATOM 643 C C . ASP A 1 86 ? 17.229 -7.215 -16.639 1.00 92.44 86 ASP A C 1
ATOM 645 O O . ASP A 1 86 ? 16.720 -7.414 -15.533 1.00 92.44 86 ASP A O 1
ATOM 649 N N . MET A 1 87 ? 17.165 -6.019 -17.234 1.00 91.06 87 MET A N 1
ATOM 650 C CA . MET A 1 87 ? 16.517 -4.852 -16.630 1.00 91.06 87 MET A CA 1
ATOM 651 C C . MET A 1 87 ? 14.989 -4.952 -16.719 1.00 91.06 87 MET A C 1
ATOM 653 O O . MET A 1 87 ? 14.297 -4.614 -15.752 1.00 91.06 87 MET A O 1
ATOM 657 N N . ILE A 1 88 ? 14.463 -5.509 -17.817 1.00 92.75 88 ILE A N 1
ATOM 658 C CA . ILE A 1 88 ? 13.035 -5.831 -17.968 1.00 92.75 88 ILE A CA 1
ATOM 659 C C . ILE A 1 88 ? 12.599 -6.846 -16.907 1.00 92.75 88 ILE A C 1
ATOM 661 O O . ILE A 1 88 ? 11.635 -6.616 -16.172 1.00 92.75 88 ILE A O 1
ATOM 665 N N . ILE A 1 89 ? 13.326 -7.961 -16.794 1.00 93.94 89 ILE A N 1
ATOM 666 C CA . ILE A 1 89 ? 13.019 -9.033 -15.843 1.00 93.94 89 ILE A CA 1
ATOM 667 C C . ILE A 1 89 ? 13.202 -8.535 -14.406 1.00 93.94 89 ILE A C 1
ATOM 669 O O . ILE A 1 89 ? 12.318 -8.735 -13.573 1.00 93.94 89 ILE A O 1
ATOM 673 N N . GLY A 1 90 ? 14.304 -7.842 -14.110 1.00 94.62 90 GLY A N 1
ATOM 674 C CA . GLY A 1 90 ? 14.580 -7.291 -12.783 1.00 94.62 90 GLY A CA 1
ATOM 675 C C . GLY A 1 90 ? 13.522 -6.283 -12.330 1.00 94.62 90 GLY A C 1
ATOM 676 O O . GLY A 1 90 ? 12.986 -6.399 -11.224 1.00 94.62 90 GLY A O 1
ATOM 677 N N . GLY A 1 91 ? 13.160 -5.334 -13.199 1.00 95.31 91 GLY A N 1
ATOM 678 C CA . GLY A 1 91 ? 12.089 -4.373 -12.941 1.00 95.31 91 GLY A CA 1
ATOM 679 C C . GLY A 1 91 ? 10.722 -5.041 -12.775 1.00 95.31 91 GLY A C 1
ATOM 680 O O . GLY A 1 91 ? 9.990 -4.741 -11.829 1.00 95.31 91 GLY A O 1
ATOM 681 N N . GLY A 1 92 ? 10.402 -6.012 -13.635 1.00 95.44 92 GLY A N 1
ATOM 682 C CA . GLY A 1 92 ? 9.157 -6.776 -13.571 1.00 95.44 92 GLY A CA 1
ATOM 683 C C . GLY A 1 92 ? 9.010 -7.572 -12.272 1.00 95.44 92 GLY A C 1
ATOM 684 O O . GLY A 1 92 ? 7.971 -7.499 -11.616 1.00 95.44 92 GLY A O 1
ATOM 685 N N . LEU A 1 93 ? 10.060 -8.275 -11.841 1.00 96.75 93 LEU A N 1
ATOM 686 C CA . LEU A 1 93 ? 10.072 -9.005 -10.569 1.00 96.75 93 LEU A CA 1
ATOM 687 C C . LEU A 1 93 ? 9.908 -8.066 -9.367 1.00 96.75 93 LEU A C 1
ATOM 689 O O . LEU A 1 93 ? 9.170 -8.386 -8.432 1.00 96.75 93 LEU A O 1
ATOM 693 N N . LEU A 1 94 ? 10.540 -6.891 -9.404 1.00 97.00 94 LEU A N 1
ATOM 694 C CA . LEU A 1 94 ? 10.391 -5.877 -8.362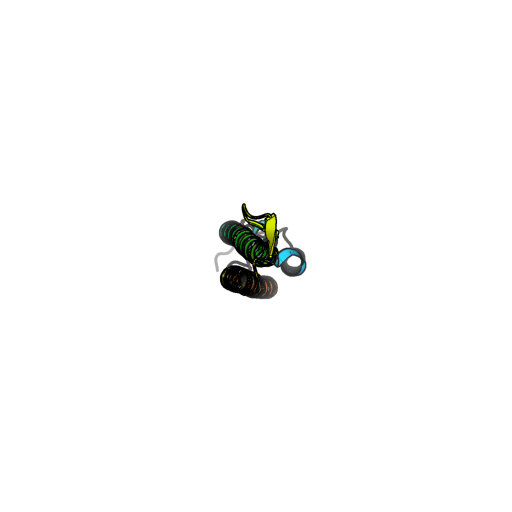 1.00 97.00 94 LEU A CA 1
ATOM 695 C C . LEU A 1 94 ? 8.956 -5.325 -8.303 1.00 97.00 94 LEU A C 1
ATOM 697 O O . LEU A 1 94 ? 8.398 -5.171 -7.215 1.00 97.00 94 LEU A O 1
ATOM 701 N N . ALA A 1 95 ? 8.323 -5.089 -9.455 1.00 96.62 95 ALA A N 1
ATOM 702 C CA . ALA A 1 95 ? 6.925 -4.672 -9.520 1.00 96.62 95 ALA A CA 1
ATOM 703 C C . ALA A 1 95 ? 5.981 -5.756 -8.967 1.00 96.62 95 ALA A C 1
ATOM 705 O O . ALA A 1 95 ? 5.090 -5.451 -8.172 1.00 96.62 95 ALA A O 1
ATOM 706 N N . ILE A 1 96 ? 6.210 -7.030 -9.314 1.00 97.12 96 ILE A N 1
ATOM 707 C CA . ILE A 1 96 ? 5.448 -8.174 -8.784 1.00 97.12 96 ILE A CA 1
ATOM 708 C C . ILE A 1 96 ? 5.576 -8.254 -7.260 1.00 97.12 96 ILE A C 1
ATOM 710 O O . ILE A 1 96 ? 4.568 -8.408 -6.570 1.00 97.12 96 ILE A O 1
ATOM 714 N N . LEU A 1 97 ? 6.787 -8.095 -6.718 1.00 96.69 97 LEU A N 1
ATOM 715 C CA . LEU A 1 97 ? 7.005 -8.036 -5.272 1.00 96.69 97 LEU A CA 1
ATOM 716 C C . LEU A 1 97 ? 6.178 -6.914 -4.626 1.00 96.69 97 LEU A C 1
ATOM 718 O O . LEU A 1 97 ? 5.520 -7.138 -3.608 1.00 96.69 97 LEU A O 1
ATOM 722 N N . GLY A 1 98 ? 6.154 -5.733 -5.246 1.00 95.62 98 GLY A N 1
ATOM 723 C CA . GLY A 1 98 ? 5.309 -4.622 -4.816 1.00 95.62 98 GLY A CA 1
ATOM 724 C C . GLY A 1 98 ? 3.816 -4.981 -4.791 1.00 95.62 98 GLY A C 1
ATOM 725 O O . GLY A 1 98 ? 3.126 -4.698 -3.812 1.00 95.62 98 GLY A O 1
ATOM 726 N N . TYR A 1 99 ? 3.307 -5.687 -5.803 1.00 95.06 99 TYR A N 1
ATOM 727 C CA . TYR A 1 99 ? 1.914 -6.152 -5.807 1.00 95.06 99 TYR A CA 1
ATOM 728 C C . TYR A 1 99 ? 1.613 -7.195 -4.729 1.00 95.06 99 TYR A C 1
ATOM 730 O O . TYR A 1 99 ? 0.544 -7.146 -4.118 1.00 95.06 99 TYR A O 1
ATOM 738 N N . LEU A 1 100 ? 2.548 -8.103 -4.439 1.00 96.56 100 LEU A N 1
ATOM 739 C CA . LEU A 1 100 ? 2.401 -9.063 -3.342 1.00 96.56 100 LEU A CA 1
ATOM 740 C C . LEU A 1 100 ? 2.321 -8.353 -1.985 1.00 96.56 100 LEU A C 1
ATOM 742 O O . LEU A 1 100 ? 1.476 -8.695 -1.155 1.00 96.56 100 LEU A O 1
ATOM 746 N N . MET A 1 101 ? 3.141 -7.320 -1.776 1.00 94.81 101 MET A N 1
ATOM 747 C CA . MET A 1 101 ? 3.062 -6.468 -0.587 1.00 94.81 101 MET A CA 1
ATOM 748 C C . MET A 1 101 ? 1.722 -5.725 -0.507 1.00 94.81 101 MET A C 1
ATOM 750 O O . MET A 1 101 ? 1.114 -5.679 0.563 1.00 94.81 101 MET A O 1
ATOM 754 N N . MET A 1 102 ? 1.211 -5.208 -1.628 1.00 92.56 102 MET A N 1
ATOM 755 C CA . MET A 1 102 ? -0.116 -4.584 -1.674 1.00 92.56 102 MET A CA 1
ATOM 756 C C . MET A 1 102 ? -1.223 -5.584 -1.298 1.00 92.56 102 MET A C 1
ATOM 758 O O . MET A 1 102 ? -2.139 -5.246 -0.548 1.00 92.56 102 MET A O 1
ATOM 762 N N . GLY A 1 103 ? -1.106 -6.836 -1.751 1.00 93.31 103 GLY A N 1
ATOM 763 C CA . GLY A 1 103 ? -1.978 -7.936 -1.338 1.00 93.31 103 GLY A CA 1
ATOM 764 C C . GLY A 1 103 ? -1.909 -8.204 0.168 1.00 93.31 103 GLY A C 1
ATOM 765 O O . GLY A 1 103 ? -2.945 -8.342 0.816 1.00 93.31 103 GLY A O 1
ATOM 766 N N . ALA A 1 104 ? -0.710 -8.196 0.756 1.00 93.50 104 ALA A N 1
ATOM 767 C CA . ALA A 1 104 ? -0.535 -8.335 2.202 1.00 93.50 104 ALA A CA 1
ATOM 768 C C . ALA A 1 104 ? -1.184 -7.178 2.984 1.00 93.50 104 ALA A C 1
ATOM 770 O O . ALA A 1 104 ? -1.813 -7.414 4.017 1.00 93.50 104 ALA A O 1
ATOM 771 N N . LEU A 1 105 ? -1.101 -5.943 2.478 1.00 92.00 105 LEU A N 1
ATOM 772 C CA . LEU A 1 105 ? -1.783 -4.786 3.063 1.00 92.00 105 LEU A CA 1
ATOM 773 C C . LEU A 1 105 ? -3.314 -4.918 2.958 1.00 92.00 105 LEU A C 1
ATOM 775 O O . LEU A 1 105 ? -4.036 -4.601 3.904 1.00 92.00 105 LEU A O 1
ATOM 779 N N . TRP A 1 106 ? -3.824 -5.480 1.861 1.00 89.88 106 TRP A N 1
ATOM 780 C CA . TRP A 1 106 ? -5.239 -5.837 1.721 1.00 89.88 106 TRP A CA 1
ATOM 781 C C . TRP A 1 106 ? -5.683 -6.892 2.739 1.00 89.88 106 TRP A C 1
ATOM 783 O O . TRP A 1 106 ? -6.705 -6.727 3.401 1.00 89.88 106 TRP A O 1
ATOM 793 N N . ILE A 1 107 ? -4.892 -7.949 2.926 1.00 92.50 107 ILE A N 1
ATOM 794 C CA . ILE A 1 107 ? -5.183 -8.986 3.924 1.00 92.50 107 ILE A CA 1
ATOM 795 C C . ILE A 1 107 ? -5.172 -8.384 5.333 1.00 92.50 107 ILE A C 1
ATOM 797 O O . ILE A 1 107 ? -6.109 -8.613 6.098 1.00 92.50 107 ILE A O 1
ATOM 801 N N . TRP A 1 108 ? -4.163 -7.573 5.668 1.00 92.06 108 TRP A N 1
ATOM 802 C CA . TRP A 1 108 ? -4.098 -6.862 6.948 1.00 92.06 108 TRP A CA 1
ATOM 803 C C . TRP A 1 108 ? -5.384 -6.062 7.177 1.00 92.06 108 TRP A C 1
ATOM 805 O O . TRP A 1 108 ? -6.043 -6.209 8.207 1.00 92.06 108 TRP A O 1
ATOM 815 N N . THR A 1 109 ? -5.766 -5.225 6.218 1.00 89.44 109 THR A N 1
ATOM 816 C CA . THR A 1 109 ? -6.916 -4.319 6.363 1.00 89.44 109 THR A CA 1
ATOM 817 C C . THR A 1 109 ? -8.247 -5.069 6.437 1.00 89.44 109 THR A C 1
ATOM 819 O O . THR A 1 109 ? -9.117 -4.678 7.214 1.00 89.44 109 THR A O 1
ATOM 822 N N . MET A 1 110 ? -8.386 -6.206 5.750 1.00 88.75 110 MET A N 1
ATOM 823 C CA . MET A 1 110 ? -9.534 -7.107 5.906 1.00 88.75 110 MET A CA 1
ATOM 824 C C . MET A 1 110 ? -9.619 -7.722 7.305 1.00 88.75 110 MET A C 1
ATOM 826 O O . MET A 1 110 ? -10.701 -7.786 7.889 1.00 88.75 110 MET A O 1
ATOM 830 N N . VAL A 1 111 ? -8.487 -8.135 7.879 1.00 89.88 111 VAL A N 1
ATOM 831 C CA . VAL A 1 111 ? -8.447 -8.645 9.257 1.00 89.88 111 VAL A CA 1
ATOM 832 C C . VAL A 1 111 ? -8.898 -7.559 10.239 1.00 89.88 111 VAL A C 1
ATOM 834 O O . VAL A 1 111 ? -9.693 -7.827 11.139 1.00 89.88 111 VAL A O 1
ATOM 837 N N . GLU A 1 112 ? -8.476 -6.311 10.041 1.00 87.81 112 GLU A N 1
ATOM 838 C CA . GLU A 1 112 ? -8.930 -5.185 10.864 1.00 87.81 112 GLU A CA 1
ATOM 839 C C . GLU A 1 112 ? -10.408 -4.852 10.672 1.00 87.81 112 GLU A C 1
ATOM 841 O O . GLU A 1 112 ? -11.106 -4.614 11.655 1.00 87.81 112 GLU A O 1
ATOM 846 N N . PHE A 1 113 ? -10.914 -4.904 9.443 1.00 87.44 113 PHE A N 1
ATOM 847 C CA . PHE A 1 113 ? -12.339 -4.759 9.158 1.00 87.44 113 PHE A CA 1
ATOM 848 C C . PHE A 1 113 ? -13.181 -5.790 9.930 1.00 87.44 113 PHE A C 1
ATOM 850 O O . PHE A 1 113 ? -14.146 -5.422 10.606 1.00 87.44 113 PHE A O 1
ATOM 857 N N . ILE A 1 114 ? -12.778 -7.066 9.919 1.00 88.19 114 ILE A N 1
ATOM 858 C CA . ILE A 1 114 ? -13.444 -8.127 10.692 1.00 88.19 114 ILE A CA 1
ATOM 859 C C . ILE A 1 114 ? -13.351 -7.841 12.197 1.00 88.19 114 ILE A C 1
ATOM 861 O O . ILE A 1 114 ? -14.335 -8.012 12.924 1.00 88.19 114 ILE A O 1
ATOM 865 N N . MET A 1 115 ? -12.202 -7.369 12.688 1.00 87.56 115 MET A N 1
ATOM 866 C CA . MET A 1 115 ? -12.047 -7.017 14.103 1.00 87.56 115 MET A CA 1
ATOM 867 C C . MET A 1 115 ? -12.934 -5.838 14.525 1.00 87.56 115 MET A C 1
ATOM 869 O O . MET A 1 115 ? -13.453 -5.843 15.641 1.00 87.56 115 MET A O 1
ATOM 873 N N . ILE A 1 116 ? -13.171 -4.867 13.638 1.00 86.56 116 ILE A N 1
ATOM 874 C CA . ILE A 1 116 ? -14.101 -3.754 13.877 1.00 86.56 116 ILE A CA 1
ATOM 875 C C . ILE A 1 116 ? -15.541 -4.263 13.987 1.00 86.56 116 ILE A C 1
ATOM 877 O O . ILE A 1 116 ? -16.243 -3.898 14.931 1.00 86.56 116 ILE A O 1
ATOM 881 N N . LEU A 1 117 ? -15.977 -5.137 13.073 1.00 84.88 117 LEU A N 1
ATOM 882 C CA . LEU A 1 117 ? -17.327 -5.717 13.105 1.00 84.88 117 LEU A CA 1
ATOM 883 C C . LEU A 1 117 ? -17.559 -6.580 14.344 1.00 84.88 117 LEU A C 1
ATOM 885 O O . LEU A 1 117 ? -18.600 -6.493 14.991 1.00 84.88 117 LEU A O 1
ATOM 889 N N . THR A 1 118 ? -16.566 -7.393 14.693 1.00 86.75 118 THR A N 1
ATOM 890 C CA . THR A 1 118 ? -16.619 -8.264 15.873 1.00 86.75 118 THR A CA 1
ATOM 891 C C . THR A 1 118 ? -16.330 -7.518 17.172 1.00 86.75 118 THR A C 1
ATOM 893 O O . THR A 1 118 ? -16.438 -8.110 18.244 1.00 86.75 118 THR A O 1
ATOM 896 N N . SER A 1 119 ? -15.989 -6.221 17.109 1.00 78.06 119 SER A N 1
ATOM 897 C CA . SER A 1 119 ? -15.645 -5.406 18.276 1.00 78.06 119 SER A CA 1
ATOM 898 C C . SER A 1 119 ? -14.555 -6.063 19.137 1.00 78.06 119 SER A C 1
ATOM 900 O O . SER A 1 119 ? -14.576 -5.952 20.367 1.00 78.06 119 SER A O 1
ATOM 902 N N . SER A 1 120 ? -13.635 -6.799 18.506 1.00 77.38 120 SER A N 1
ATOM 903 C CA . SER A 1 120 ? -12.707 -7.690 19.199 1.00 77.38 120 SER A CA 1
ATOM 904 C C . SER A 1 120 ? -11.399 -6.986 19.570 1.00 77.38 120 SER A C 1
ATOM 906 O O . SER A 1 120 ? -10.835 -6.175 18.829 1.00 77.38 120 SER A O 1
ATOM 908 N N . GLY A 1 121 ? -10.916 -7.275 20.782 1.00 77.25 121 GLY A N 1
ATOM 909 C CA . GLY A 1 121 ? -9.671 -6.729 21.321 1.00 77.25 121 GLY A CA 1
ATOM 910 C C . GLY A 1 121 ? -9.626 -5.196 21.329 1.00 77.25 121 GLY A C 1
ATOM 911 O O . GLY A 1 121 ? -10.481 -4.526 21.907 1.00 77.25 121 GLY A O 1
ATOM 912 N N . ARG A 1 122 ? -8.597 -4.647 20.675 1.00 71.44 122 ARG A N 1
ATOM 913 C CA . ARG A 1 122 ? -8.305 -3.204 20.570 1.00 71.44 122 ARG A CA 1
ATOM 914 C C . ARG A 1 122 ? -9.312 -2.415 19.720 1.00 71.44 122 ARG A C 1
ATOM 916 O O . ARG A 1 122 ? -9.285 -1.193 19.768 1.00 71.44 122 ARG A O 1
ATOM 923 N N . TYR A 1 123 ? -10.209 -3.094 19.003 1.00 76.38 123 TYR A N 1
ATOM 924 C CA . TYR A 1 123 ? -11.237 -2.477 18.157 1.00 76.38 123 TYR A CA 1
ATOM 925 C C . TYR A 1 123 ? -12.617 -2.403 18.819 1.00 76.38 123 TYR A C 1
ATOM 927 O O . TYR A 1 123 ? -13.555 -1.891 18.219 1.00 76.38 123 TYR A O 1
ATOM 935 N N . GLY A 1 124 ? -12.761 -2.890 20.058 1.00 70.25 124 GLY A N 1
ATOM 936 C CA . GLY A 1 124 ? -14.012 -2.784 20.813 1.00 70.25 124 GLY A CA 1
ATOM 937 C C . GLY A 1 124 ? -14.158 -1.519 21.656 1.00 70.25 124 GLY A C 1
ATOM 938 O O . GLY A 1 124 ? -15.234 -1.276 22.204 1.00 70.25 124 GLY A O 1
ATOM 939 N N . ARG A 1 125 ? -13.094 -0.721 21.775 1.00 69.38 125 ARG A N 1
ATOM 940 C CA . ARG A 1 125 ? -13.062 0.501 22.582 1.00 69.38 125 ARG A CA 1
ATOM 941 C C . ARG A 1 125 ? -12.534 1.667 21.758 1.00 69.38 125 ARG A C 1
ATOM 943 O O . ARG A 1 125 ? -11.665 1.476 20.910 1.00 69.38 125 ARG A O 1
ATOM 950 N N . ASP A 1 126 ? -13.060 2.856 22.012 1.00 67.62 126 ASP A N 1
ATOM 951 C CA . ASP A 1 126 ? -12.493 4.096 21.499 1.00 67.62 126 ASP A CA 1
ATOM 952 C C . ASP A 1 126 ? -11.272 4.542 22.322 1.00 67.62 126 ASP A C 1
ATOM 954 O O . ASP A 1 126 ? -10.849 3.896 23.287 1.00 67.62 126 ASP A O 1
ATOM 958 N N . ARG A 1 127 ? -10.691 5.676 21.924 1.00 63.19 127 ARG A N 1
ATOM 959 C CA . ARG A 1 127 ? -9.545 6.290 22.600 1.00 63.19 127 ARG A CA 1
ATOM 960 C C . ARG A 1 127 ? -9.848 6.743 24.032 1.00 63.19 127 ARG A C 1
ATOM 962 O O . ARG A 1 127 ? -8.920 6.842 24.831 1.00 63.19 127 ARG A O 1
ATOM 969 N N . GLU A 1 128 ? -11.106 7.029 24.344 1.00 65.31 128 GLU A N 1
ATOM 970 C CA . GLU A 1 128 ? -11.562 7.402 25.681 1.00 65.31 128 GLU A CA 1
ATOM 971 C C . GLU A 1 128 ? -11.876 6.171 26.560 1.00 65.31 128 GLU A C 1
ATOM 973 O O . GLU A 1 128 ? -12.143 6.308 27.752 1.00 65.31 128 GLU A O 1
ATOM 978 N N . GLY A 1 129 ? -11.775 4.958 26.003 1.00 62.84 129 GLY A N 1
ATOM 979 C CA . GLY A 1 129 ? -12.040 3.695 26.688 1.00 62.84 129 GLY A CA 1
ATOM 980 C C . GLY A 1 129 ? -13.511 3.270 26.660 1.00 62.84 129 GLY A C 1
ATOM 981 O O . GLY A 1 129 ? -13.845 2.227 27.230 1.00 62.84 129 GLY A O 1
ATOM 982 N N . TYR A 1 130 ? -14.378 4.025 25.983 1.00 65.19 130 TYR A N 1
ATOM 983 C CA . TYR A 1 130 ? -15.790 3.697 25.833 1.00 65.19 130 TYR A CA 1
ATOM 984 C C . TYR A 1 130 ? -15.994 2.630 24.768 1.00 65.19 130 TYR A C 1
ATOM 986 O O . TYR A 1 130 ? -15.268 2.543 23.778 1.00 65.19 130 TYR A O 1
ATOM 994 N N . MET A 1 131 ? -17.006 1.791 24.973 1.00 62.09 131 MET A N 1
ATOM 995 C CA . MET A 1 131 ? -17.359 0.745 24.021 1.00 62.09 131 MET A CA 1
ATOM 996 C C . MET A 1 131 ? -17.915 1.409 22.763 1.00 62.09 131 MET A C 1
ATOM 998 O O . MET A 1 131 ? -18.844 2.214 22.854 1.00 62.09 131 MET A O 1
ATOM 1002 N N . LEU A 1 132 ? -17.354 1.076 21.601 1.00 63.66 132 LEU A N 1
ATOM 1003 C CA . LEU A 1 132 ? -17.929 1.514 20.332 1.00 63.66 132 LEU A CA 1
ATOM 1004 C C . LEU A 1 132 ? -19.336 0.907 20.215 1.00 63.66 132 LEU A C 1
ATOM 1006 O O . LEU A 1 132 ? -19.518 -0.283 20.496 1.00 63.66 132 LEU A O 1
ATOM 1010 N N . VAL A 1 133 ? -20.323 1.716 19.831 1.00 60.78 133 VAL A N 1
ATOM 1011 C CA . VAL A 1 133 ? -21.726 1.286 19.693 1.00 60.78 133 VAL A CA 1
ATOM 1012 C C . VAL A 1 133 ? -22.072 1.060 18.229 1.00 60.78 133 VAL A C 1
ATOM 1014 O O . VAL A 1 133 ? -21.631 1.860 17.364 1.00 60.78 133 VAL A O 1
#

pLDDT: mean 82.88, std 11.45, range [48.91, 97.56]

Secondary structure (DSSP, 8-state):
--TTPPPPPPPSS-HHHHHHHHHHHGGGTHHHHHHT-HHHHHHHHHHHHHHHHHHHHHHHHHHHTT---EEEPTTS-EEEPPP-HHHHHHHHHHHHHHHHHHHHHHHHHHHHHHHHHTT-GGGSB-TTSPBP-

Radius of gyration: 24.93 Å; chains: 1; bounding box: 55×18×84 Å